Protein AF-A0A8B5VYU8-F1 (afdb_monomer)

Radius of gyration: 13.63 Å; Cα contacts (8 Å, |Δi|>4): 104; chains: 1; bounding box: 29×30×39 Å

Foldseek 3Di:
DPPPPPPQDLVRLLVVLLVQLLVQQQVDDADPVGDDPSNVVSVVSNVVSQVVVQWDWDDDDQKIFIAHPPPRDTPDMDGRHRNHDD

Solvent-accessible surface area (backbone atoms only — not comparable to full-atom values): 5053 Å² total; per-residue (Å²): 143,79,83,83,82,73,84,69,48,72,68,55,52,50,47,56,40,48,52,50,33,30,53,37,41,31,72,51,49,72,46,100,90,42,76,45,70,64,49,54,48,36,46,49,52,43,55,50,54,27,58,77,69,61,32,44,75,46,82,54,94,52,21,39,40,28,23,34,83,87,68,75,45,74,76,49,74,43,84,45,71,49,72,52,53,128

pLDDT: mean 79.05, std 13.36, range [38.41, 90.62]

Sequence (86 aa):
MFLKGANIDREELFRILVEDYENVKSTYTNTMLGEPREITYAKGKLDGACMALGIEYEIIEEKIVFKTFMSDKKVFELPFKPEKPW

Mean predicted aligned error: 7.77 Å

Structure (mmCIF, N/CA/C/O backbone):
data_AF-A0A8B5VYU8-F1
#
_entry.id   AF-A0A8B5VYU8-F1
#
loop_
_atom_site.group_PDB
_atom_site.id
_atom_site.type_symbol
_atom_site.label_atom_id
_atom_site.label_alt_id
_atom_site.label_comp_id
_atom_site.label_asym_id
_atom_site.label_entity_id
_atom_site.label_seq_id
_atom_site.pdbx_PDB_ins_code
_atom_site.Cartn_x
_atom_site.Cartn_y
_atom_site.Cartn_z
_atom_site.occupancy
_atom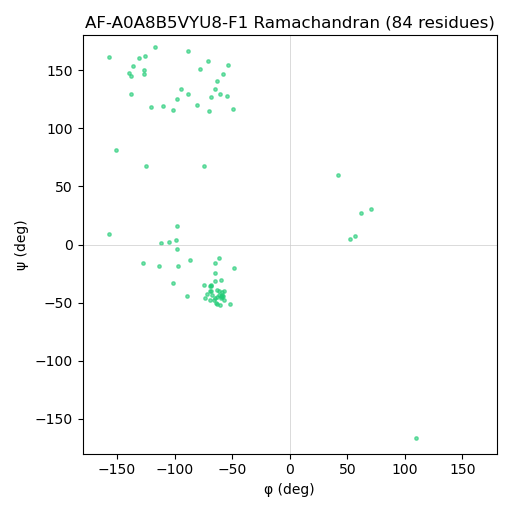_site.B_iso_or_equiv
_atom_site.auth_seq_id
_atom_site.auth_comp_id
_atom_site.auth_asym_id
_atom_site.auth_atom_id
_atom_site.pdbx_PDB_model_num
ATOM 1 N N . MET A 1 1 ? 7.486 1.855 -21.295 1.00 39.94 1 MET A N 1
ATOM 2 C CA . MET A 1 1 ? 7.945 0.481 -21.609 1.00 39.94 1 MET A CA 1
ATOM 3 C C . MET A 1 1 ? 8.815 -0.021 -20.455 1.00 39.94 1 MET A C 1
ATOM 5 O O . MET A 1 1 ? 10.026 0.002 -20.579 1.00 39.94 1 MET A O 1
ATOM 9 N N . PHE A 1 2 ? 8.217 -0.400 -19.314 1.00 43.78 2 PHE A N 1
ATOM 10 C CA . PHE A 1 2 ? 8.975 -0.638 -18.065 1.00 43.78 2 PHE A CA 1
ATOM 11 C C . PHE A 1 2 ? 8.738 -1.997 -17.377 1.00 43.78 2 PHE A C 1
ATOM 13 O O . PHE A 1 2 ? 9.577 -2.418 -16.594 1.00 43.78 2 PHE A O 1
ATOM 20 N N . LEU A 1 3 ? 7.678 -2.740 -17.720 1.00 43.72 3 LEU A N 1
ATOM 21 C CA . LEU A 1 3 ? 7.348 -4.035 -17.090 1.00 43.72 3 LEU A CA 1
ATOM 22 C C . LEU A 1 3 ? 7.817 -5.275 -17.886 1.00 43.72 3 LEU A C 1
ATOM 24 O O . LEU A 1 3 ? 7.353 -6.379 -17.638 1.00 43.72 3 LEU A O 1
ATOM 28 N N . LYS A 1 4 ? 8.731 -5.120 -18.858 1.00 38.41 4 LYS A N 1
ATOM 29 C CA . LYS A 1 4 ? 9.273 -6.247 -19.657 1.00 38.41 4 LYS A CA 1
ATOM 30 C C . LYS A 1 4 ? 10.631 -6.785 -19.179 1.00 38.41 4 LYS A C 1
ATOM 32 O O . LYS A 1 4 ? 11.127 -7.734 -19.771 1.00 38.41 4 LYS A O 1
ATOM 37 N N . GLY A 1 5 ? 11.246 -6.173 -18.164 1.00 41.75 5 GLY A N 1
ATOM 38 C CA . GLY A 1 5 ? 12.608 -6.517 -17.726 1.00 41.75 5 GLY A CA 1
ATOM 39 C C . GLY A 1 5 ? 12.710 -7.479 -16.538 1.00 41.75 5 GLY A C 1
ATOM 40 O O . GLY A 1 5 ? 13.777 -8.042 -16.334 1.00 41.75 5 GLY A O 1
ATOM 41 N N . ALA A 1 6 ? 11.640 -7.651 -15.752 1.00 52.88 6 ALA A N 1
ATOM 42 C CA . ALA A 1 6 ? 11.716 -8.298 -14.436 1.00 52.88 6 ALA A CA 1
ATOM 43 C C . ALA A 1 6 ? 10.991 -9.653 -14.324 1.00 52.88 6 ALA A C 1
ATOM 45 O O . ALA A 1 6 ? 11.274 -10.398 -13.396 1.00 52.88 6 ALA A O 1
ATOM 46 N N . ASN A 1 7 ? 10.057 -9.971 -15.231 1.00 54.03 7 ASN A N 1
ATOM 47 C CA . ASN A 1 7 ? 9.182 -11.160 -15.167 1.00 54.03 7 ASN A CA 1
ATOM 48 C C . ASN A 1 7 ? 8.319 -11.318 -13.888 1.00 54.03 7 ASN A C 1
ATOM 50 O O . ASN A 1 7 ? 7.650 -12.336 -13.749 1.00 54.03 7 ASN A O 1
ATOM 54 N N . ILE A 1 8 ? 8.299 -10.311 -13.008 1.00 63.50 8 ILE A N 1
ATOM 55 C CA . ILE A 1 8 ? 7.429 -10.209 -11.825 1.00 63.50 8 ILE A CA 1
ATOM 56 C C . ILE A 1 8 ? 5.966 -10.111 -12.279 1.00 63.50 8 ILE A C 1
ATOM 58 O O . ILE A 1 8 ? 5.656 -9.328 -13.186 1.00 63.50 8 ILE A O 1
ATOM 62 N N . ASP A 1 9 ? 5.070 -10.875 -11.651 1.00 77.94 9 ASP A N 1
ATOM 63 C CA . ASP A 1 9 ? 3.636 -10.799 -11.956 1.00 77.94 9 ASP A CA 1
ATOM 64 C C . ASP A 1 9 ? 3.013 -9.479 -11.453 1.00 77.94 9 ASP A C 1
ATOM 66 O O . ASP A 1 9 ? 3.521 -8.822 -10.544 1.00 77.94 9 ASP A O 1
ATOM 70 N N . ARG A 1 10 ? 1.875 -9.067 -12.022 1.00 75.00 10 ARG A N 1
ATOM 71 C CA . ARG A 1 10 ? 1.143 -7.883 -11.556 1.00 75.00 10 ARG A CA 1
ATOM 72 C C . ARG A 1 10 ? 0.732 -7.998 -10.083 1.00 75.00 10 ARG A C 1
ATOM 74 O O . ARG A 1 10 ? 0.855 -7.013 -9.358 1.00 75.00 10 ARG A O 1
ATOM 81 N N . GLU A 1 11 ? 0.238 -9.154 -9.647 1.00 80.31 11 GLU A N 1
ATOM 82 C CA . GLU A 1 11 ? -0.183 -9.365 -8.255 1.00 80.31 11 GLU A CA 1
ATOM 83 C C . GLU A 1 11 ? 1.014 -9.381 -7.297 1.00 80.31 11 GLU A C 1
ATOM 85 O O . GLU A 1 11 ? 0.936 -8.853 -6.188 1.00 80.31 11 GLU A O 1
ATOM 90 N N . GLU A 1 12 ? 2.144 -9.928 -7.746 1.00 82.69 12 GL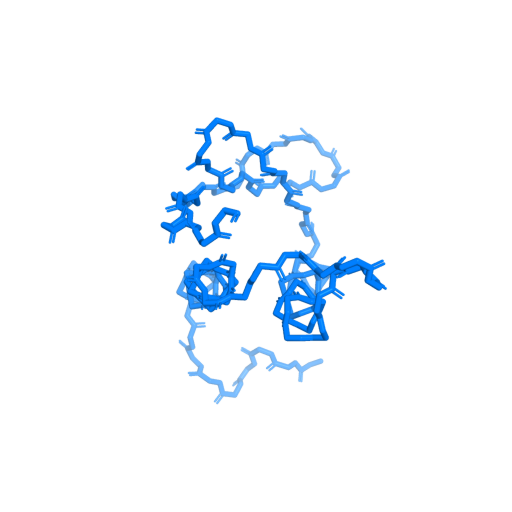U A N 1
ATOM 91 C CA . GLU A 1 12 ? 3.408 -9.965 -7.006 1.00 82.69 12 GLU A CA 1
ATOM 92 C C . GLU A 1 12 ? 4.008 -8.559 -6.840 1.00 82.69 12 GLU A C 1
ATOM 94 O O . GLU A 1 12 ? 4.389 -8.177 -5.734 1.00 82.69 12 GLU A O 1
ATOM 99 N N . LEU A 1 13 ? 3.990 -7.740 -7.899 1.00 84.88 13 LEU A N 1
ATOM 100 C CA . LEU A 1 13 ? 4.388 -6.331 -7.837 1.00 84.88 13 LEU A CA 1
ATOM 101 C C . LEU A 1 13 ? 3.532 -5.543 -6.835 1.00 84.88 13 LEU A C 1
ATOM 103 O O . LEU A 1 13 ? 4.077 -4.783 -6.035 1.00 84.88 13 LEU A O 1
ATOM 107 N N . PHE A 1 14 ? 2.205 -5.719 -6.851 1.00 87.19 14 PHE A N 1
ATOM 108 C CA . PHE A 1 14 ? 1.338 -5.042 -5.883 1.00 87.19 14 PHE A CA 1
ATOM 109 C C . PHE A 1 14 ? 1.534 -5.549 -4.458 1.00 87.19 14 PHE A C 1
ATOM 111 O O . PHE A 1 14 ? 1.496 -4.734 -3.540 1.00 87.19 14 PHE A O 1
ATOM 118 N N . ARG A 1 15 ? 1.807 -6.844 -4.263 1.00 88.19 15 ARG A N 1
ATOM 119 C CA . ARG A 1 15 ? 2.137 -7.389 -2.943 1.00 88.19 15 ARG A CA 1
ATOM 120 C C . ARG A 1 15 ? 3.389 -6.732 -2.367 1.00 88.19 15 ARG A C 1
ATOM 122 O O . ARG A 1 15 ? 3.304 -6.154 -1.292 1.00 88.19 15 ARG A O 1
ATOM 129 N N . ILE A 1 16 ? 4.489 -6.710 -3.121 1.00 89.50 16 ILE A N 1
ATOM 130 C CA . ILE A 1 16 ? 5.753 -6.081 -2.697 1.00 89.50 16 ILE A CA 1
ATOM 131 C C . ILE A 1 16 ? 5.556 -4.592 -2.357 1.00 89.50 16 ILE A C 1
ATOM 133 O O . ILE A 1 16 ? 6.123 -4.097 -1.385 1.00 89.50 16 ILE A O 1
ATOM 137 N N . LEU A 1 17 ? 4.746 -3.864 -3.135 1.00 89.94 17 LEU A N 1
ATOM 138 C CA . LEU A 1 17 ? 4.488 -2.437 -2.907 1.00 89.94 17 LEU A CA 1
ATOM 139 C C . LEU A 1 17 ? 3.564 -2.159 -1.712 1.00 89.94 17 LEU A C 1
ATOM 141 O O . LEU A 1 17 ? 3.752 -1.157 -1.024 1.00 89.94 17 LEU A O 1
ATOM 145 N N . VAL A 1 18 ? 2.581 -3.025 -1.456 1.00 90.19 18 VAL A N 1
ATOM 146 C CA . VAL A 1 18 ? 1.722 -2.924 -0.268 1.00 90.19 18 VAL A CA 1
ATOM 147 C C . VAL A 1 18 ? 2.497 -3.311 0.989 1.00 90.19 18 VAL A C 1
ATOM 149 O O . VAL A 1 18 ? 2.423 -2.573 1.964 1.00 90.19 18 VAL A O 1
ATOM 152 N N . GLU A 1 19 ? 3.308 -4.369 0.947 1.00 89.62 19 GLU A N 1
ATOM 153 C CA . GLU A 1 19 ? 4.192 -4.769 2.049 1.00 89.62 19 GLU A CA 1
ATOM 154 C C . GLU A 1 19 ? 5.226 -3.670 2.373 1.00 89.62 19 GLU A C 1
ATOM 156 O O . GLU A 1 19 ? 5.416 -3.338 3.541 1.00 89.62 19 GLU A O 1
ATOM 161 N N . ASP A 1 20 ? 5.854 -3.037 1.374 1.00 89.19 20 ASP A N 1
ATOM 162 C CA . ASP A 1 20 ? 6.752 -1.881 1.567 1.00 89.19 20 ASP A CA 1
ATOM 163 C C . ASP A 1 20 ? 6.022 -0.698 2.235 1.00 89.19 20 ASP A C 1
ATOM 165 O O . ASP A 1 20 ? 6.511 -0.140 3.218 1.00 89.19 20 ASP A O 1
ATOM 169 N N . TYR A 1 21 ? 4.818 -0.353 1.769 1.00 88.75 21 TYR A N 1
ATOM 170 C CA . TYR A 1 21 ? 4.022 0.738 2.342 1.00 88.75 21 TYR A CA 1
ATOM 171 C C . TYR A 1 21 ? 3.499 0.428 3.758 1.00 88.75 21 TYR A C 1
ATOM 173 O O . TYR A 1 21 ? 3.474 1.314 4.614 1.00 88.75 21 TYR A O 1
ATOM 181 N N . GLU A 1 22 ? 3.136 -0.825 4.035 1.00 88.19 22 GLU A N 1
ATOM 182 C CA . GLU A 1 22 ? 2.681 -1.315 5.339 1.00 88.19 22 GLU A CA 1
ATOM 183 C C . GLU A 1 22 ? 3.818 -1.332 6.368 1.00 88.19 22 GLU A C 1
ATOM 185 O O . GLU A 1 22 ?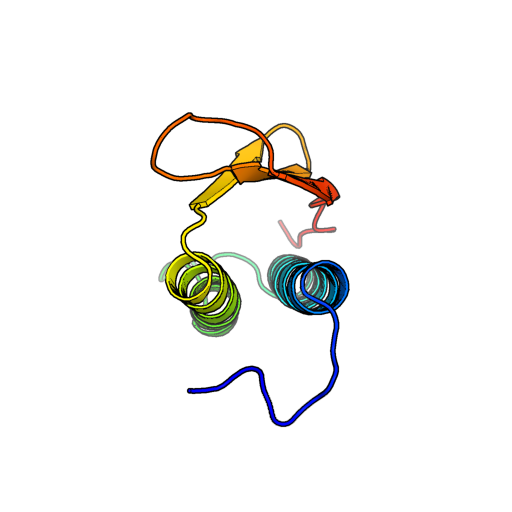 3.666 -0.780 7.462 1.00 88.19 22 GLU A O 1
ATOM 190 N N . ASN A 1 23 ? 4.990 -1.866 6.006 1.00 87.81 23 ASN A N 1
ATOM 191 C CA . ASN A 1 23 ? 6.188 -1.843 6.851 1.00 87.81 23 ASN A CA 1
ATOM 192 C C . ASN A 1 23 ? 6.638 -0.408 7.154 1.00 87.81 23 ASN A C 1
ATOM 194 O O . ASN A 1 23 ? 6.992 -0.088 8.290 1.00 87.81 23 ASN A O 1
ATOM 198 N N . VAL A 1 24 ? 6.573 0.493 6.171 1.00 86.56 24 VAL A N 1
ATOM 199 C CA . VAL A 1 24 ? 6.917 1.909 6.356 1.00 86.56 24 VAL A CA 1
ATOM 200 C C . VAL A 1 24 ? 5.886 2.628 7.243 1.00 86.56 24 VAL A C 1
ATOM 202 O O . VAL A 1 24 ? 6.285 3.355 8.152 1.00 86.56 24 VAL A O 1
ATOM 205 N N . LYS A 1 25 ? 4.579 2.362 7.097 1.00 84.19 25 LYS A N 1
ATOM 206 C CA . LYS A 1 25 ? 3.542 2.823 8.048 1.00 84.19 25 LYS A CA 1
ATOM 207 C C . LYS A 1 25 ? 3.675 2.205 9.451 1.00 84.19 25 LYS A C 1
ATOM 209 O O . LYS A 1 25 ? 3.228 2.819 10.415 1.00 84.19 25 LYS A O 1
ATOM 214 N N . SER A 1 26 ? 4.298 1.031 9.570 1.00 82.69 26 SER A N 1
ATOM 215 C CA . SER A 1 26 ? 4.604 0.356 10.846 1.00 82.69 26 SER A CA 1
ATOM 216 C C . SER A 1 26 ? 5.934 0.799 11.473 1.00 82.69 26 SER A C 1
ATOM 218 O O . SER A 1 26 ? 6.182 0.547 12.647 1.00 82.69 26 SER A O 1
ATOM 220 N N . THR A 1 27 ? 6.787 1.497 10.718 1.00 82.19 27 THR A N 1
ATOM 221 C CA . THR A 1 27 ? 8.092 1.989 11.196 1.00 82.19 27 THR A CA 1
ATOM 222 C C . THR A 1 27 ? 8.056 3.480 11.543 1.00 82.19 27 THR A C 1
ATOM 224 O O . THR A 1 27 ? 8.746 3.917 12.462 1.00 82.19 27 THR A O 1
ATOM 227 N N . TYR A 1 28 ? 7.250 4.273 10.830 1.00 78.81 28 TYR A N 1
ATOM 228 C CA . TYR A 1 28 ? 7.265 5.734 10.912 1.00 78.81 28 TYR A CA 1
ATOM 229 C C . TYR A 1 28 ? 5.903 6.307 11.341 1.00 78.81 28 TYR A C 1
ATOM 231 O O . TYR A 1 28 ? 4.908 6.186 10.627 1.00 78.81 28 TYR A O 1
ATOM 239 N N . THR A 1 29 ? 5.867 6.992 12.488 1.00 74.31 29 THR A N 1
ATOM 240 C CA . THR A 1 29 ? 4.703 7.771 12.956 1.00 74.31 29 THR A CA 1
ATOM 241 C C . THR A 1 29 ? 4.608 9.113 12.223 1.00 74.31 29 THR A C 1
ATOM 243 O O . THR A 1 29 ? 5.622 9.707 11.850 1.00 74.31 29 THR A O 1
ATOM 246 N N . ASN A 1 30 ? 3.393 9.645 12.069 1.00 72.50 30 ASN A N 1
ATOM 247 C CA . ASN A 1 30 ? 3.200 11.033 11.640 1.00 72.50 30 ASN A CA 1
ATOM 248 C C . ASN A 1 30 ? 3.832 12.005 12.649 1.00 72.50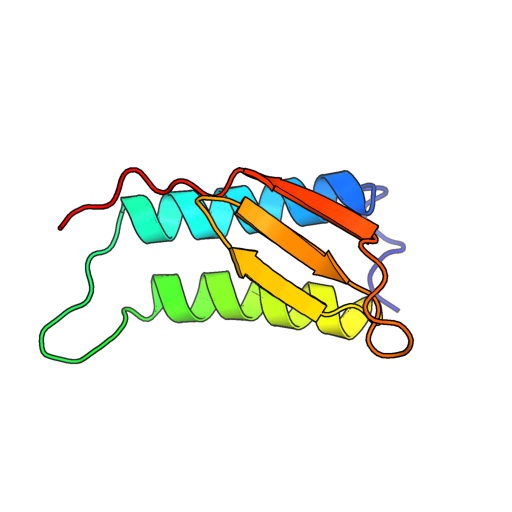 30 ASN A C 1
ATOM 250 O O . ASN A 1 30 ? 3.561 11.944 13.845 1.00 72.50 30 ASN A O 1
ATOM 254 N N . THR A 1 31 ? 4.653 12.935 12.168 1.00 70.06 31 THR A N 1
ATOM 255 C CA . THR A 1 31 ? 5.314 13.928 13.025 1.00 70.06 31 THR A CA 1
ATOM 256 C C . THR A 1 31 ? 4.442 15.172 13.206 1.00 70.06 31 THR A C 1
ATOM 258 O O . THR A 1 31 ? 3.532 15.427 12.418 1.00 70.06 31 THR A O 1
ATOM 261 N N . MET A 1 32 ? 4.787 16.038 14.166 1.00 68.38 32 MET A N 1
ATOM 262 C CA . MET A 1 32 ? 4.198 17.387 14.264 1.00 68.38 32 MET A CA 1
ATOM 263 C C . MET A 1 32 ? 4.477 18.277 13.032 1.00 68.38 32 MET A C 1
ATOM 265 O O . MET A 1 32 ? 3.867 19.332 12.896 1.00 68.38 32 MET A O 1
ATOM 269 N N . LEU A 1 33 ? 5.380 17.862 12.132 1.00 74.44 33 LEU A N 1
ATOM 270 C CA . LEU A 1 33 ? 5.669 18.521 10.853 1.00 74.44 33 LEU A CA 1
ATOM 271 C C . LEU A 1 33 ? 4.947 17.856 9.661 1.00 74.44 33 LEU A C 1
ATOM 273 O O . LEU A 1 33 ? 5.147 18.275 8.522 1.00 74.44 33 LEU A O 1
ATOM 277 N N . GLY A 1 34 ? 4.112 16.841 9.909 1.00 79.50 34 GLY A N 1
ATOM 278 C CA . GLY A 1 34 ? 3.359 16.097 8.898 1.00 79.50 34 GLY A CA 1
ATOM 279 C C . GLY A 1 34 ? 3.846 14.660 8.679 1.00 79.50 34 GLY A C 1
ATOM 280 O O . GLY A 1 34 ? 4.599 14.095 9.481 1.00 79.50 34 GLY A O 1
ATOM 281 N N . GLU A 1 35 ? 3.372 14.068 7.582 1.00 81.00 35 GLU A N 1
ATOM 282 C CA . GLU A 1 35 ? 3.692 12.702 7.155 1.00 81.00 35 GLU A CA 1
ATOM 283 C C . GLU A 1 35 ? 5.175 12.589 6.720 1.00 81.00 35 GLU A C 1
ATOM 285 O O . GLU A 1 35 ? 5.627 13.381 5.889 1.00 81.00 35 GLU A O 1
ATOM 290 N N . PRO A 1 36 ? 5.955 11.639 7.275 1.00 84.44 36 PRO A N 1
ATOM 291 C CA . PRO A 1 36 ? 7.348 11.405 6.896 1.00 84.44 36 PRO A CA 1
ATOM 292 C C . PRO A 1 36 ? 7.584 11.190 5.393 1.00 84.44 36 PRO A C 1
ATOM 294 O O . PRO A 1 36 ? 6.721 10.710 4.646 1.00 84.44 36 PRO A O 1
ATOM 297 N N . ARG A 1 37 ? 8.807 11.505 4.947 1.00 86.38 37 ARG A N 1
ATOM 298 C CA . ARG A 1 37 ? 9.221 11.380 3.537 1.00 86.38 37 ARG A CA 1
ATOM 299 C C . ARG A 1 37 ? 9.216 9.932 3.071 1.00 86.38 37 ARG A C 1
ATOM 301 O O . ARG A 1 37 ? 8.939 9.663 1.910 1.00 86.38 37 ARG A O 1
ATOM 308 N N . GLU A 1 38 ? 9.498 9.023 3.986 1.00 87.00 38 GLU A N 1
ATOM 309 C CA . GLU A 1 38 ? 9.541 7.581 3.816 1.00 87.00 38 GLU A CA 1
ATOM 310 C C . GLU A 1 38 ? 8.144 7.060 3.466 1.00 87.00 38 GLU A C 1
ATOM 312 O O . GLU A 1 38 ? 7.967 6.412 2.435 1.00 87.00 38 GLU A O 1
ATOM 317 N N . ILE A 1 39 ? 7.132 7.453 4.250 1.00 85.25 39 ILE A N 1
ATOM 318 C CA . ILE A 1 39 ? 5.720 7.135 3.998 1.00 85.25 39 ILE A CA 1
ATOM 319 C C . ILE A 1 39 ? 5.253 7.762 2.679 1.00 85.25 39 ILE A C 1
ATOM 321 O O . ILE A 1 39 ? 4.641 7.083 1.854 1.00 85.25 39 ILE A O 1
ATOM 325 N N . THR A 1 40 ? 5.601 9.032 2.451 1.00 86.75 40 THR A N 1
ATOM 326 C CA . THR A 1 40 ? 5.283 9.759 1.210 1.00 86.75 40 THR A CA 1
ATOM 327 C C . THR A 1 40 ? 5.873 9.055 -0.018 1.00 86.75 40 THR A C 1
ATOM 329 O O . THR A 1 40 ? 5.217 8.940 -1.052 1.00 86.75 40 THR A O 1
ATOM 332 N N . TYR A 1 41 ? 7.105 8.552 0.089 1.00 88.50 41 TYR A N 1
ATOM 333 C CA . TYR A 1 41 ? 7.807 7.871 -0.993 1.00 88.50 41 TYR A CA 1
ATOM 334 C C . TYR A 1 41 ? 7.245 6.472 -1.259 1.00 88.50 41 TYR A C 1
ATOM 336 O O . TYR A 1 41 ? 6.982 6.147 -2.414 1.00 88.50 41 TYR A O 1
ATOM 344 N N . ALA A 1 42 ? 7.002 5.669 -0.217 1.00 88.25 42 ALA A N 1
ATOM 345 C CA . ALA A 1 42 ? 6.379 4.350 -0.350 1.00 88.25 42 ALA A CA 1
ATOM 346 C C . ALA A 1 42 ? 4.974 4.452 -0.973 1.00 88.25 42 ALA A C 1
ATOM 348 O O . ALA A 1 42 ? 4.675 3.752 -1.942 1.00 88.25 42 ALA A O 1
ATOM 349 N N . LYS A 1 43 ? 4.164 5.421 -0.523 1.00 89.38 43 LYS A N 1
ATOM 350 C CA . LYS A 1 43 ? 2.886 5.760 -1.162 1.00 89.38 43 LYS A CA 1
ATOM 351 C C . LYS A 1 43 ? 3.072 6.136 -2.639 1.00 89.38 43 LYS A C 1
ATOM 353 O O . LYS A 1 43 ? 2.400 5.577 -3.499 1.00 89.38 43 LYS A O 1
ATOM 358 N N . GLY A 1 44 ? 4.036 7.006 -2.948 1.00 90.50 44 GLY A N 1
ATOM 359 C CA . GLY A 1 44 ? 4.342 7.425 -4.320 1.00 90.50 44 GLY A CA 1
ATOM 360 C C . GLY A 1 44 ? 4.755 6.281 -5.261 1.00 90.50 44 GLY A C 1
ATOM 361 O O . GLY A 1 44 ? 4.445 6.338 -6.453 1.00 90.50 44 GLY A O 1
ATOM 362 N N . LYS A 1 45 ? 5.400 5.217 -4.752 1.00 90.62 45 LYS A N 1
ATOM 363 C CA . LYS A 1 45 ? 5.650 3.986 -5.530 1.00 90.62 45 LYS A CA 1
ATOM 364 C C . LYS A 1 45 ? 4.333 3.289 -5.895 1.00 90.62 45 LYS A C 1
ATOM 366 O O . LYS A 1 45 ? 4.157 2.889 -7.046 1.00 90.62 45 LYS A O 1
ATOM 371 N N . LEU A 1 46 ? 3.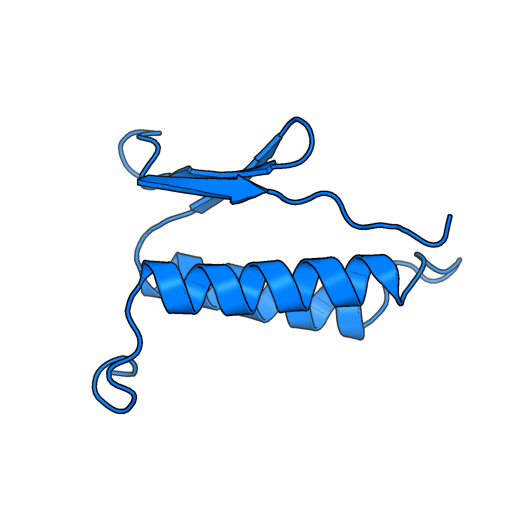423 3.149 -4.926 1.00 90.06 46 LEU A N 1
ATOM 372 C CA . LEU A 1 46 ? 2.124 2.496 -5.098 1.00 90.06 46 LEU A CA 1
ATOM 373 C C . LEU A 1 46 ? 1.221 3.291 -6.056 1.00 90.06 46 LEU A C 1
ATOM 375 O O . LEU A 1 46 ? 0.714 2.712 -7.017 1.00 90.06 46 LEU A O 1
ATOM 379 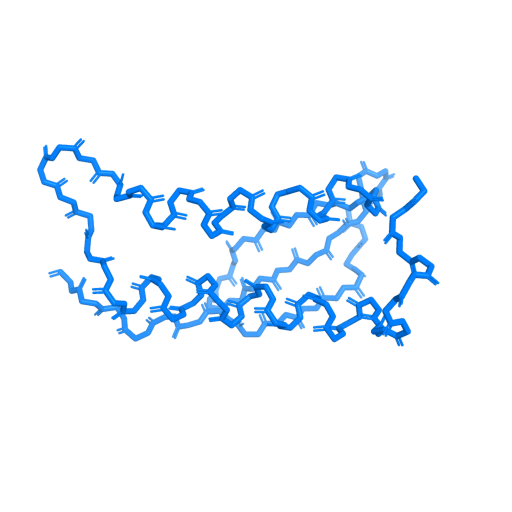N N . ASP A 1 47 ? 1.112 4.612 -5.867 1.00 90.06 47 ASP A N 1
ATOM 380 C CA . ASP A 1 47 ? 0.435 5.542 -6.786 1.00 90.06 47 ASP A CA 1
ATOM 381 C C . ASP A 1 47 ? 0.968 5.377 -8.224 1.00 90.06 47 ASP A C 1
ATOM 383 O O . ASP A 1 47 ? 0.203 5.160 -9.168 1.00 90.06 47 ASP A O 1
ATOM 387 N N . GLY A 1 48 ? 2.296 5.411 -8.398 1.00 89.31 48 GLY A N 1
ATOM 388 C CA . GLY A 1 48 ? 2.948 5.284 -9.703 1.00 89.31 48 GLY A CA 1
ATOM 389 C C . GLY A 1 48 ? 2.710 3.933 -10.389 1.00 89.31 48 GLY A C 1
ATOM 390 O O . GLY A 1 48 ? 2.491 3.892 -11.602 1.00 89.31 48 GLY A O 1
ATOM 391 N N . ALA A 1 49 ? 2.705 2.831 -9.633 1.00 88.94 49 ALA A N 1
ATOM 392 C CA . ALA A 1 49 ? 2.395 1.500 -10.156 1.00 88.94 49 ALA A CA 1
ATOM 393 C C . ALA A 1 49 ? 0.920 1.362 -10.568 1.00 88.94 49 ALA A C 1
ATOM 395 O O . ALA A 1 49 ? 0.631 0.788 -11.620 1.00 88.94 49 ALA A O 1
ATOM 396 N N . CYS A 1 50 ? -0.000 1.934 -9.786 1.00 87.88 50 CYS A N 1
ATOM 397 C CA . CYS A 1 50 ? -1.428 1.963 -10.097 1.00 87.88 50 CYS A CA 1
ATOM 398 C C . CYS A 1 50 ? -1.695 2.750 -11.394 1.00 87.88 50 CYS A C 1
ATOM 400 O O . CYS A 1 50 ? -2.265 2.205 -12.34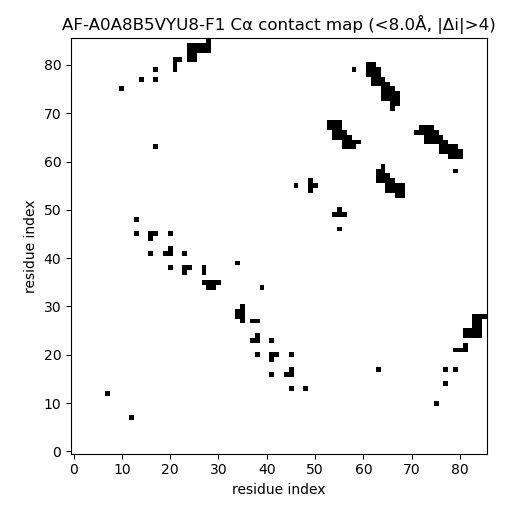6 1.00 87.88 50 CYS A O 1
ATOM 402 N N . MET A 1 51 ? -1.160 3.975 -11.501 1.00 86.50 51 MET A N 1
ATOM 403 C CA . MET A 1 51 ? -1.254 4.797 -12.716 1.00 86.50 51 MET A CA 1
ATOM 404 C C . MET A 1 51 ? -0.661 4.098 -13.948 1.00 86.50 51 MET A C 1
ATOM 406 O O . MET A 1 51 ? -1.285 4.086 -15.009 1.00 86.50 51 MET A O 1
ATOM 410 N N . ALA A 1 52 ? 0.512 3.465 -13.819 1.00 85.56 52 ALA A N 1
ATOM 411 C CA . ALA A 1 52 ? 1.169 2.751 -14.918 1.00 85.56 52 ALA A CA 1
ATOM 412 C C . ALA A 1 52 ? 0.393 1.515 -15.421 1.00 85.56 52 ALA A C 1
ATOM 414 O O . ALA A 1 52 ? 0.684 1.012 -16.510 1.00 85.56 52 ALA A O 1
ATOM 415 N N . LEU A 1 53 ? -0.578 1.028 -14.643 1.00 82.12 53 LEU A N 1
ATOM 416 C CA . LEU A 1 53 ? -1.411 -0.135 -14.948 1.00 82.12 53 LEU A CA 1
ATOM 417 C C . LEU A 1 53 ? -2.884 0.213 -15.223 1.00 82.12 53 LEU A C 1
ATOM 419 O O . LEU A 1 53 ? -3.663 -0.692 -15.524 1.00 82.12 53 LEU A O 1
ATOM 423 N N . GLY A 1 54 ? -3.260 1.496 -15.183 1.00 83.50 54 GLY A N 1
ATOM 424 C CA . GLY A 1 54 ? -4.631 1.947 -15.443 1.00 83.50 54 GLY A CA 1
ATOM 425 C C . GLY A 1 54 ? -5.621 1.563 -14.339 1.00 83.50 54 GLY A C 1
ATOM 426 O O . GLY A 1 54 ? -6.797 1.330 -14.628 1.00 83.50 54 GLY A O 1
ATOM 427 N N . ILE A 1 55 ? -5.145 1.474 -13.095 1.00 87.44 55 ILE A N 1
ATOM 428 C CA . ILE A 1 55 ? -5.958 1.169 -11.916 1.00 87.44 55 ILE A CA 1
ATOM 429 C C . ILE A 1 55 ? -5.791 2.240 -10.836 1.00 87.44 55 ILE A C 1
ATOM 431 O O . ILE A 1 55 ? -4.816 2.989 -10.828 1.00 87.44 55 ILE A O 1
ATOM 435 N N . GLU A 1 56 ? -6.733 2.267 -9.906 1.00 88.44 56 GLU A N 1
ATOM 436 C CA . GLU A 1 56 ? -6.713 3.064 -8.679 1.00 88.44 56 GLU A CA 1
ATOM 437 C C . GLU A 1 56 ? -6.718 2.137 -7.455 1.00 88.44 56 GLU A C 1
ATOM 439 O O . GLU A 1 56 ? -6.934 0.924 -7.585 1.00 88.44 56 GLU A O 1
ATOM 444 N N . TYR A 1 57 ? -6.502 2.695 -6.264 1.00 87.75 57 TYR A N 1
ATOM 445 C CA . TYR A 1 57 ? -6.609 1.946 -5.016 1.00 87.75 57 TYR A CA 1
ATOM 446 C C . TYR A 1 57 ? -7.279 2.765 -3.907 1.00 87.75 57 TYR A C 1
ATOM 448 O O . TYR A 1 57 ? -7.115 3.980 -3.819 1.00 87.75 57 TYR A O 1
ATOM 456 N N . GLU A 1 58 ? -8.011 2.077 -3.035 1.00 87.31 58 GLU A N 1
ATOM 457 C CA . GLU A 1 58 ? -8.652 2.633 -1.840 1.00 87.31 58 GLU A CA 1
ATOM 458 C C . GLU A 1 58 ? -8.239 1.832 -0.603 1.00 87.31 58 GLU A C 1
ATOM 460 O O . GLU A 1 58 ? -8.044 0.619 -0.682 1.00 87.31 58 GLU A O 1
ATOM 465 N N . ILE A 1 59 ? -8.130 2.498 0.551 1.00 86.25 59 ILE A N 1
ATOM 466 C CA . ILE A 1 59 ? -7.907 1.844 1.848 1.00 86.25 59 ILE A CA 1
ATOM 467 C C . ILE A 1 59 ? -9.247 1.780 2.584 1.00 86.25 59 ILE A C 1
ATOM 469 O O . ILE A 1 59 ? -9.813 2.820 2.920 1.00 86.25 59 ILE A O 1
ATOM 473 N N . ILE A 1 60 ? -9.750 0.571 2.833 1.00 85.00 60 ILE A N 1
ATOM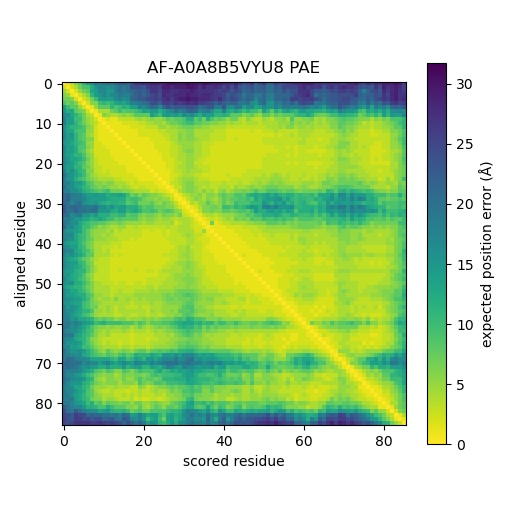 474 C CA . ILE A 1 60 ? -11.041 0.308 3.486 1.00 85.00 60 ILE A CA 1
ATOM 475 C C . ILE A 1 60 ? -10.849 -0.849 4.469 1.00 85.00 60 ILE A C 1
ATOM 477 O O . ILE A 1 60 ? -10.325 -1.883 4.073 1.00 85.00 60 ILE A O 1
ATOM 481 N N . GLU A 1 61 ? -11.277 -0.682 5.726 1.00 78.50 61 GLU A N 1
ATOM 482 C CA . GLU A 1 61 ? -11.374 -1.753 6.742 1.00 78.50 61 GLU A CA 1
ATOM 483 C C . GLU A 1 61 ? -10.170 -2.724 6.767 1.00 78.50 61 GLU A C 1
ATOM 485 O O . GLU A 1 61 ? -10.305 -3.927 6.556 1.00 78.50 61 GLU A O 1
ATOM 490 N N . GLU A 1 62 ? -8.974 -2.177 7.019 1.00 83.69 62 GLU A N 1
ATOM 491 C CA . GLU A 1 62 ? -7.698 -2.920 7.095 1.00 83.69 62 GLU A CA 1
ATOM 492 C C . GLU A 1 62 ? -7.281 -3.641 5.793 1.00 83.69 62 GLU A C 1
ATOM 494 O O . GLU A 1 62 ? -6.555 -4.639 5.819 1.00 83.69 62 GLU A O 1
ATOM 499 N N . LYS A 1 63 ? -7.725 -3.135 4.635 1.00 85.88 63 LYS A N 1
ATOM 500 C CA . LYS A 1 63 ? -7.361 -3.634 3.302 1.00 85.88 63 LYS A CA 1
ATOM 501 C C . LYS A 1 63 ? -7.042 -2.511 2.326 1.00 85.88 63 LYS A C 1
ATOM 503 O O . LYS A 1 63 ? -7.615 -1.425 2.409 1.00 85.88 63 LYS A O 1
ATOM 508 N N . ILE A 1 64 ? -6.209 -2.823 1.335 1.00 89.38 64 ILE A N 1
ATOM 509 C CA . ILE A 1 64 ? -6.125 -2.070 0.081 1.00 89.38 64 ILE A CA 1
ATOM 510 C C . ILE A 1 64 ? -6.953 -2.796 -0.983 1.00 89.38 64 ILE A C 1
ATOM 512 O O . ILE A 1 64 ? -6.752 -3.981 -1.256 1.00 89.38 64 ILE A O 1
ATOM 516 N N . VAL A 1 65 ? -7.893 -2.072 -1.586 1.00 89.31 65 VAL A N 1
ATOM 517 C CA . VAL A 1 65 ? -8.776 -2.540 -2.657 1.00 89.31 65 VAL A CA 1
ATOM 518 C C . VAL A 1 65 ? -8.380 -1.845 -3.953 1.00 89.31 65 VAL A C 1
ATOM 520 O O . VAL A 1 65 ? -8.462 -0.624 -4.045 1.00 89.31 65 VAL A O 1
ATOM 523 N N . PHE A 1 66 ? -7.982 -2.615 -4.963 1.00 88.50 66 PHE A N 1
ATOM 524 C CA . PHE A 1 66 ? -7.614 -2.093 -6.279 1.00 88.50 66 PHE A CA 1
ATOM 525 C C . PHE A 1 66 ? -8.814 -2.139 -7.233 1.00 88.50 66 PHE A C 1
ATOM 527 O O . PHE A 1 66 ? -9.476 -3.177 -7.324 1.00 88.50 66 PHE A O 1
ATOM 534 N N . LYS A 1 67 ? -9.078 -1.060 -7.978 1.00 87.00 67 LYS A N 1
ATOM 535 C CA . LYS A 1 67 ? -10.208 -0.935 -8.924 1.00 87.00 67 LYS A CA 1
ATOM 536 C C . LYS A 1 67 ? -9.752 -0.419 -10.293 1.00 87.00 67 LYS A C 1
ATOM 538 O O . LYS A 1 67 ? -8.693 0.186 -10.414 1.00 87.00 67 LYS A O 1
ATOM 543 N 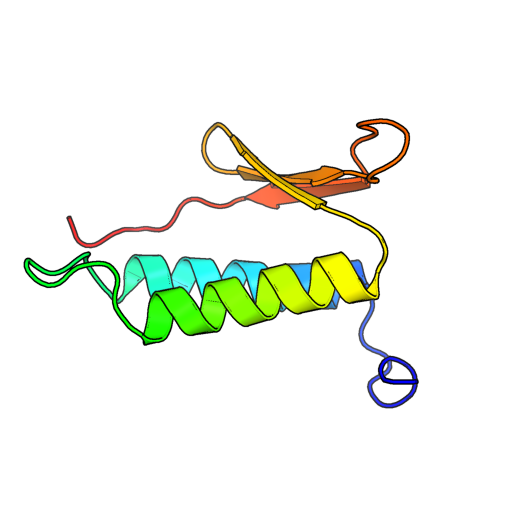N . THR A 1 68 ? -10.549 -0.620 -11.343 1.00 82.81 68 THR A N 1
ATOM 544 C CA . THR A 1 68 ? -10.320 0.053 -12.639 1.00 82.81 68 THR A CA 1
ATOM 545 C C . THR A 1 68 ? -11.024 1.413 -12.700 1.00 82.81 68 THR A C 1
ATOM 547 O O . THR A 1 68 ? -12.251 1.434 -12.568 1.00 82.81 68 THR A O 1
ATOM 550 N N . PHE A 1 69 ? -10.304 2.475 -13.087 1.00 73.00 69 PHE A N 1
ATOM 551 C CA . PHE A 1 69 ? -10.806 3.860 -13.234 1.00 73.00 69 PHE A CA 1
ATOM 552 C C . PHE A 1 69 ? -12.117 4.039 -14.034 1.00 73.00 69 PHE A C 1
ATOM 554 O O . PHE A 1 69 ? -12.742 5.091 -13.961 1.00 73.00 69 PHE A O 1
ATOM 561 N N . MET A 1 70 ? -12.506 3.073 -14.878 1.00 68.75 70 MET A N 1
ATOM 562 C CA . MET A 1 70 ? -13.677 3.189 -15.763 1.00 68.75 70 MET A CA 1
ATOM 563 C C . MET A 1 70 ? -14.909 2.385 -15.318 1.00 68.75 70 MET A C 1
ATOM 565 O O . MET A 1 70 ? -15.881 2.341 -16.070 1.00 68.75 70 MET A O 1
ATOM 569 N N . SER A 1 71 ? -14.885 1.679 -14.178 1.00 65.75 71 SER A N 1
ATOM 570 C CA . SER A 1 71 ? -16.039 0.838 -13.793 1.00 65.75 71 SER A CA 1
ATOM 571 C C . SER A 1 71 ? -16.196 0.505 -12.304 1.00 65.75 71 SER A C 1
ATOM 573 O O . SER A 1 71 ? -16.979 -0.389 -11.986 1.00 65.75 71 SER A O 1
ATOM 575 N N . ASP A 1 72 ? -15.417 1.121 -11.407 1.00 67.31 72 ASP A N 1
ATOM 576 C CA . ASP A 1 72 ? -15.291 0.789 -9.968 1.00 67.31 72 ASP A CA 1
ATOM 577 C C . ASP A 1 72 ? -14.982 -0.693 -9.662 1.00 67.31 72 ASP A C 1
ATOM 579 O O . ASP A 1 72 ? -14.947 -1.131 -8.507 1.00 67.31 72 ASP A O 1
ATOM 583 N N . LYS A 1 73 ? -14.755 -1.504 -10.701 1.00 77.62 73 LYS A N 1
ATOM 584 C CA . LYS A 1 73 ? -14.662 -2.951 -10.596 1.00 77.62 73 LYS A CA 1
ATOM 585 C C . LYS A 1 73 ? -13.381 -3.328 -9.873 1.00 77.62 73 LYS A C 1
ATOM 587 O O . LYS A 1 73 ? -12.283 -3.149 -10.403 1.00 77.62 73 LYS A O 1
ATOM 592 N N . LYS A 1 74 ? -13.561 -3.928 -8.696 1.00 81.50 74 LYS A N 1
ATOM 593 C CA . LYS A 1 74 ? -12.517 -4.585 -7.911 1.00 81.50 74 LYS A CA 1
ATOM 594 C C . LYS A 1 74 ? -11.708 -5.538 -8.797 1.00 81.50 74 LYS A C 1
ATOM 596 O O . LYS A 1 74 ? -12.249 -6.505 -9.336 1.00 81.50 74 LYS A O 1
ATOM 601 N N . VAL A 1 75 ? -10.423 -5.238 -8.944 1.00 80.06 75 VAL A N 1
ATOM 602 C CA . VAL A 1 75 ? -9.425 -6.066 -9.631 1.00 80.06 75 VAL A CA 1
ATOM 603 C C . VAL A 1 75 ? -8.792 -7.032 -8.638 1.00 80.06 75 VAL A C 1
ATOM 605 O O . VAL A 1 75 ? -8.631 -8.206 -8.947 1.00 80.06 75 VAL A O 1
ATOM 608 N N . PHE A 1 76 ? -8.445 -6.532 -7.449 1.00 83.25 76 PHE A N 1
ATOM 609 C CA . PHE A 1 76 ? -7.659 -7.254 -6.453 1.00 83.25 76 PHE A CA 1
ATOM 610 C C . PHE A 1 76 ? -7.912 -6.683 -5.048 1.00 83.25 76 PHE A C 1
ATOM 612 O O . PHE A 1 76 ? -8.393 -5.554 -4.906 1.00 83.25 76 PHE A O 1
ATOM 619 N N . GLU A 1 77 ? -7.579 -7.439 -4.004 1.00 86.12 77 GLU A N 1
ATOM 620 C CA . GLU A 1 77 ? -7.458 -6.920 -2.638 1.00 86.12 77 GLU A CA 1
ATOM 621 C C . GLU A 1 77 ? -6.225 -7.496 -1.953 1.00 86.12 77 GLU A C 1
ATOM 623 O O . GLU A 1 77 ? -5.883 -8.660 -2.157 1.00 86.12 77 GLU A O 1
ATOM 628 N N . LEU A 1 78 ? -5.595 -6.685 -1.111 1.00 88.25 78 LEU A N 1
ATOM 629 C CA . LEU A 1 78 ? -4.548 -7.112 -0.193 1.00 88.25 78 LEU A CA 1
ATOM 630 C C . LEU A 1 78 ? -4.911 -6.675 1.232 1.00 88.25 78 LEU A C 1
ATOM 632 O O . LEU A 1 78 ? -5.591 -5.654 1.396 1.00 88.25 78 LEU A O 1
ATOM 636 N N . PRO A 1 79 ? -4.482 -7.420 2.267 1.00 86.12 79 PRO A N 1
ATOM 637 C CA . PRO A 1 79 ? -4.486 -6.889 3.624 1.00 86.12 79 PRO A CA 1
ATOM 638 C C . PRO A 1 79 ? -3.641 -5.610 3.675 1.00 86.12 79 PRO A C 1
ATOM 640 O O . PRO A 1 79 ? -2.678 -5.456 2.926 1.00 86.12 79 PRO A O 1
ATOM 643 N N . PHE A 1 80 ? -4.044 -4.679 4.531 1.00 85.00 80 PHE A N 1
ATOM 644 C CA . PHE A 1 80 ? -3.294 -3.473 4.844 1.00 85.00 80 PHE A CA 1
ATOM 645 C C . PHE A 1 80 ? -3.626 -3.055 6.278 1.00 85.00 80 PHE A C 1
ATOM 647 O O . PHE A 1 80 ? -4.493 -2.216 6.543 1.00 85.00 80 PHE A O 1
ATOM 654 N N . LYS A 1 81 ? -2.946 -3.713 7.208 1.00 83.31 81 LYS A N 1
ATOM 655 C CA . LYS A 1 81 ? -3.073 -3.596 8.653 1.00 83.31 81 LYS A CA 1
ATOM 656 C C . LYS A 1 81 ? -1.692 -3.265 9.238 1.00 83.31 81 LYS A C 1
ATOM 658 O O . LYS A 1 81 ? -1.124 -4.092 9.951 1.00 83.31 81 LYS A O 1
ATOM 663 N N . PRO A 1 82 ? -1.142 -2.062 8.971 1.00 75.12 82 PRO A N 1
ATOM 664 C CA . PRO A 1 82 ? 0.123 -1.663 9.568 1.00 75.12 82 PRO A CA 1
ATOM 665 C C . PRO A 1 82 ? 0.046 -1.784 11.091 1.00 75.12 82 PRO A C 1
ATOM 667 O O . PRO A 1 82 ? -0.856 -1.231 11.730 1.00 75.12 82 PRO A O 1
ATOM 670 N N . GLU A 1 83 ? 1.015 -2.479 11.679 1.00 69.25 83 GLU A N 1
ATOM 671 C CA . GLU A 1 83 ? 1.242 -2.530 13.121 1.00 69.25 83 GLU A CA 1
ATOM 672 C C . GLU A 1 83 ? 1.867 -1.187 13.549 1.00 69.25 83 GLU A C 1
ATOM 674 O O . GLU A 1 83 ? 3.047 -1.076 13.869 1.00 69.25 83 GLU A O 1
ATOM 679 N N . LYS A 1 84 ? 1.062 -0.119 13.446 1.00 60.00 84 LYS A N 1
ATOM 680 C CA . LYS A 1 84 ? 1.496 1.285 13.521 1.00 60.00 84 LYS A CA 1
ATOM 681 C C . LYS A 1 84 ? 2.111 1.684 14.875 1.00 60.00 84 LYS A C 1
ATOM 683 O O . LYS A 1 84 ? 1.540 1.365 15.920 1.00 60.00 84 LYS A O 1
ATOM 688 N N . PRO A 1 85 ? 3.172 2.510 14.871 1.00 49.69 85 PRO A N 1
ATOM 689 C CA . PRO A 1 85 ? 3.593 3.291 16.022 1.00 49.69 85 PRO A CA 1
ATOM 690 C C . PRO A 1 85 ? 2.701 4.541 16.112 1.00 49.69 85 PRO A C 1
ATOM 692 O O . PRO A 1 85 ? 2.614 5.324 15.161 1.00 49.69 85 PRO A O 1
ATOM 695 N N . TRP A 1 86 ? 1.994 4.673 17.236 1.00 47.94 86 TRP A N 1
ATOM 696 C CA . TRP A 1 86 ? 0.839 5.565 17.428 1.00 47.94 86 TRP A CA 1
ATOM 697 C C . TRP A 1 86 ? 1.202 6.986 17.868 1.00 47.94 86 TRP A C 1
ATOM 699 O O . TRP A 1 86 ? 2.126 7.119 18.698 1.00 47.94 86 TRP A O 1
#

Organism: Enterococcus avium (NCBI:txid33945)

Secondary structure (DSSP, 8-state):
--TTSS---HHHHHHHHHHHHHHHHHH-PPBTTBS-HHHHHHHHHHHHHHHHHTEEEEEETTEEEEEETTT--EEEEEE-------

Nearest PDB structures (foldseek):
  8afq-assembly1_C  TM=7.354E-01  e=7.337E-01  Saccharomyces cerevisiae
  8pkd-assembly1_D  TM=3.787E-01  e=2.571E-01  Orrella dioscoreae
  3wcm-assembly1_C  TM=3.064E-01  e=5.594E+00  Homo sapiens